Protein AF-A0A956J7B8-F1 (afdb_monomer_lite)

pLDDT: mean 89.46, std 11.93, range [34.97, 98.06]

Radius of gyration: 17.22 Å; chains: 1; bounding box: 40×25×58 Å

Foldseek 3Di:
DPPPPPDDQKDFDDPVRQVLVVQDDLVGHSDDDDDDDDPDADDLVVVLVCCVVPVVVPQLQQWAWDDDPDPDTIMTGGDPPDDLPVAEEEDDADPPGDPVVVVVVVVNDAADNVGRRHHHYRD

Sequence (123 aa):
MLTERKQPKSEALTGVDCAWLRLDTPHNSMTVTALLVFDDPLDFDDLRHLVTTRLLPFRRFRQRVQRPGGLARPRWQLVDDFALDAHVKRCTLAPDADLHTLVARLLNDPLDPHEPLWDMHLV

Structure (mmCIF, N/CA/C/O backbone):
data_AF-A0A956J7B8-F1
#
_entry.id   AF-A0A956J7B8-F1
#
loop_
_atom_site.group_PDB
_atom_site.id
_atom_site.type_symbol
_atom_site.label_atom_id
_atom_site.label_alt_id
_atom_site.label_comp_id
_atom_site.label_asym_id
_atom_site.label_entity_id
_atom_site.label_seq_id
_atom_site.pdbx_PDB_ins_code
_atom_site.Cartn_x
_atom_site.Cartn_y
_atom_site.Cartn_z
_atom_site.occupancy
_atom_site.B_iso_or_equiv
_atom_site.auth_seq_id
_atom_site.auth_comp_id
_atom_site.auth_asym_id
_atom_site.auth_atom_id
_atom_site.pdbx_PDB_model_num
ATOM 1 N N . MET A 1 1 ? -17.725 -7.139 -33.467 1.00 34.97 1 MET A N 1
ATOM 2 C CA . MET A 1 1 ? -16.731 -7.970 -32.756 1.00 34.97 1 MET A CA 1
ATOM 3 C C . MET A 1 1 ? -15.516 -7.099 -32.469 1.00 34.97 1 MET A C 1
ATOM 5 O O . MET A 1 1 ? -14.745 -6.846 -33.383 1.00 34.97 1 MET A O 1
ATOM 9 N N . LEU A 1 2 ? -15.394 -6.550 -31.254 1.00 38.88 2 LEU A N 1
ATOM 10 C CA . LEU A 1 2 ? -14.143 -5.921 -30.826 1.00 38.88 2 LEU A CA 1
ATOM 11 C C . LEU A 1 2 ? -13.187 -7.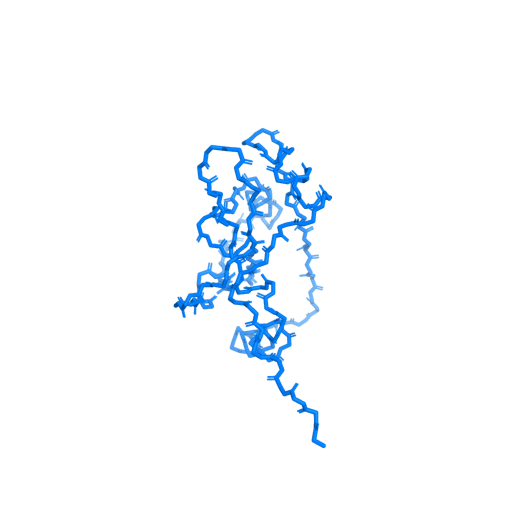041 -30.425 1.00 38.88 2 LEU A C 1
ATOM 13 O O . LEU A 1 2 ? -13.493 -7.824 -29.532 1.00 38.88 2 LEU A O 1
ATOM 17 N N . THR A 1 3 ? -12.056 -7.132 -31.109 1.00 41.28 3 THR A N 1
ATOM 18 C CA . THR A 1 3 ? -10.964 -8.030 -30.750 1.00 41.28 3 THR A CA 1
ATOM 19 C C . THR A 1 3 ? -10.491 -7.675 -29.341 1.00 41.28 3 THR A C 1
ATOM 21 O O . THR A 1 3 ? -9.894 -6.614 -29.146 1.00 41.28 3 THR A O 1
ATOM 24 N N . GLU A 1 4 ? -10.753 -8.537 -28.357 1.00 44.00 4 GLU A N 1
ATOM 25 C CA . GLU A 1 4 ? -10.121 -8.453 -27.042 1.00 44.00 4 GLU A CA 1
ATOM 26 C C . GLU A 1 4 ? -8.607 -8.573 -27.240 1.00 44.00 4 GLU A C 1
ATOM 28 O O . GLU A 1 4 ? -8.042 -9.656 -27.403 1.00 44.00 4 GLU A O 1
ATOM 33 N N . ARG A 1 5 ? -7.917 -7.430 -27.293 1.00 51.19 5 ARG A N 1
ATOM 34 C CA . ARG A 1 5 ? -6.459 -7.406 -27.249 1.00 51.19 5 ARG A CA 1
ATOM 35 C C . ARG A 1 5 ? -6.053 -7.941 -25.884 1.00 51.19 5 ARG A C 1
ATOM 37 O O . ARG A 1 5 ? -6.189 -7.238 -24.886 1.00 51.19 5 ARG A O 1
ATOM 44 N N . LYS A 1 6 ? -5.534 -9.171 -25.857 1.00 51.50 6 LYS A N 1
ATOM 45 C CA . LYS A 1 6 ? -4.868 -9.764 -24.694 1.00 51.50 6 LYS A CA 1
ATOM 46 C C . LYS A 1 6 ? -3.830 -8.761 -24.186 1.00 51.50 6 LYS A C 1
ATOM 48 O O . LYS A 1 6 ? -2.807 -8.541 -24.836 1.00 51.50 6 LYS A O 1
ATOM 53 N N . GLN A 1 7 ? -4.141 -8.075 -23.088 1.00 58.62 7 GLN A N 1
ATOM 54 C CA . GLN A 1 7 ? -3.273 -7.015 -22.596 1.00 58.62 7 GLN A CA 1
ATOM 55 C C . GLN A 1 7 ? -1.953 -7.615 -22.098 1.00 58.62 7 GLN A C 1
ATOM 57 O O . GLN A 1 7 ? -1.954 -8.676 -21.466 1.00 58.62 7 GLN A O 1
ATOM 62 N N . PRO A 1 8 ? -0.814 -6.963 -22.372 1.00 68.12 8 PRO A N 1
ATOM 63 C CA . PRO A 1 8 ? 0.480 -7.497 -21.990 1.00 68.12 8 PRO A CA 1
ATOM 64 C C . PRO A 1 8 ? 0.609 -7.572 -20.461 1.00 68.12 8 PRO A C 1
ATOM 66 O O . PRO A 1 8 ? 0.263 -6.636 -19.730 1.00 68.12 8 PRO A O 1
ATOM 69 N N . LYS A 1 9 ? 1.159 -8.690 -19.965 1.00 79.56 9 LYS A N 1
ATOM 70 C CA . LYS A 1 9 ? 1.447 -8.896 -18.532 1.00 79.56 9 LYS A CA 1
ATOM 71 C C . LYS A 1 9 ? 2.437 -7.862 -17.968 1.00 79.56 9 LYS A C 1
ATOM 73 O O . LYS A 1 9 ? 2.445 -7.640 -16.760 1.00 79.56 9 LYS A O 1
ATOM 78 N N . SER A 1 10 ? 3.209 -7.193 -18.829 1.00 89.19 10 SER A N 1
ATOM 79 C CA . SER A 1 10 ? 4.162 -6.148 -18.453 1.00 89.19 10 SER A CA 1
ATOM 80 C C . SER A 1 10 ? 4.148 -4.956 -19.414 1.00 89.19 10 SER A C 1
ATOM 82 O O . SER A 1 10 ? 4.072 -5.121 -20.632 1.00 89.19 10 SER A O 1
ATOM 84 N N . GLU A 1 11 ? 4.324 -3.755 -18.874 1.00 93.31 11 GLU A N 1
ATOM 85 C CA . GLU A 1 11 ? 4.426 -2.489 -19.609 1.00 93.31 11 GLU A CA 1
ATOM 86 C C . GLU A 1 11 ? 5.640 -1.688 -19.121 1.00 93.31 11 GLU A C 1
ATOM 88 O O . GLU A 1 11 ? 6.031 -1.787 -17.962 1.00 93.31 11 GLU A O 1
ATOM 93 N N . ALA A 1 12 ? 6.282 -0.919 -20.001 1.00 93.81 12 ALA A N 1
ATOM 94 C CA . ALA A 1 12 ? 7.392 -0.064 -19.585 1.00 93.81 12 ALA A CA 1
ATOM 95 C C . ALA A 1 12 ? 6.880 1.075 -18.689 1.00 93.81 12 ALA A C 1
ATOM 97 O O . ALA A 1 12 ? 5.803 1.611 -18.949 1.00 93.81 12 ALA A O 1
ATOM 98 N N . LEU A 1 13 ? 7.658 1.464 -17.673 1.00 95.12 13 LEU A N 1
ATOM 99 C CA . LEU A 1 13 ? 7.357 2.664 -16.883 1.00 95.12 13 LEU A CA 1
ATOM 100 C C . LEU A 1 13 ? 7.302 3.891 -17.794 1.00 95.12 13 LEU A C 1
ATOM 102 O O . LEU A 1 13 ? 7.995 3.920 -18.809 1.00 95.12 13 LEU A O 1
ATOM 106 N N . THR A 1 14 ? 6.533 4.920 -17.439 1.00 94.69 14 THR A N 1
ATOM 107 C CA . THR A 1 14 ? 6.581 6.200 -18.163 1.00 94.69 14 THR A CA 1
ATOM 108 C C . THR A 1 14 ? 7.879 6.961 -17.859 1.00 94.69 14 THR A C 1
ATOM 110 O O . THR A 1 14 ? 8.734 6.496 -17.105 1.00 94.69 14 THR A O 1
ATOM 113 N N . GLY A 1 15 ? 8.133 8.086 -18.540 1.00 93.69 15 GLY A N 1
ATOM 114 C CA . GLY A 1 15 ? 9.336 8.890 -18.266 1.00 93.69 15 GLY A CA 1
ATOM 115 C C . GLY A 1 15 ? 9.296 9.489 -16.860 1.00 93.69 15 GLY A C 1
ATOM 116 O O . GLY A 1 15 ? 10.295 9.460 -16.146 1.00 93.69 15 GLY A O 1
ATOM 117 N N . VAL A 1 16 ? 8.106 9.942 -16.460 1.00 94.44 16 VAL A N 1
ATOM 118 C CA . VAL A 1 16 ? 7.821 10.489 -15.133 1.00 94.44 16 VAL A CA 1
ATOM 119 C C . VAL A 1 16 ? 7.963 9.403 -14.069 1.00 94.44 16 VAL A C 1
ATOM 121 O O . VAL A 1 16 ? 8.713 9.610 -13.122 1.00 94.44 16 VAL A O 1
ATOM 124 N N . ASP A 1 17 ? 7.373 8.217 -14.261 1.00 93.94 17 ASP A N 1
ATOM 125 C CA . ASP A 1 17 ? 7.508 7.114 -13.294 1.00 93.94 17 ASP A CA 1
ATOM 126 C C . ASP A 1 17 ? 8.977 6.709 -13.105 1.00 93.94 17 ASP A C 1
ATOM 128 O O . ASP A 1 17 ? 9.422 6.445 -11.992 1.00 93.94 17 ASP A O 1
ATOM 132 N N . CYS A 1 18 ? 9.765 6.678 -14.190 1.00 93.50 18 CYS A N 1
ATOM 133 C CA . CYS A 1 18 ? 11.199 6.411 -14.099 1.00 93.50 18 CYS A CA 1
ATOM 134 C C . CYS A 1 18 ? 11.947 7.489 -13.304 1.00 93.50 18 CYS A C 1
ATOM 136 O O . CYS A 1 18 ? 12.924 7.160 -12.638 1.00 93.50 18 CYS A O 1
ATOM 138 N N . ALA A 1 19 ? 11.537 8.756 -13.396 1.00 92.25 19 ALA A N 1
ATOM 139 C CA . ALA A 1 19 ? 12.131 9.833 -12.613 1.00 92.25 19 ALA A CA 1
ATOM 140 C C . ALA A 1 19 ? 11.774 9.693 -11.127 1.00 92.25 19 ALA A C 1
ATOM 142 O O . ALA A 1 19 ? 12.681 9.686 -10.300 1.00 92.25 19 ALA A O 1
ATOM 143 N N . TRP A 1 20 ? 10.495 9.475 -10.800 1.00 92.31 20 TRP A N 1
ATOM 144 C CA . TRP A 1 20 ? 10.034 9.215 -9.430 1.00 92.31 20 TRP A CA 1
ATOM 145 C C . TRP A 1 20 ? 10.775 8.032 -8.797 1.00 92.31 20 TRP A C 1
ATOM 147 O O . TRP A 1 20 ? 11.359 8.175 -7.730 1.00 92.31 20 TRP A O 1
ATOM 157 N N . LEU A 1 21 ? 10.876 6.908 -9.511 1.00 91.50 21 LEU A N 1
ATOM 158 C CA . LEU A 1 21 ? 11.590 5.713 -9.049 1.00 91.50 21 LEU A CA 1
ATOM 159 C C . LEU A 1 21 ? 13.095 5.939 -8.799 1.00 91.50 21 LEU A C 1
ATOM 161 O O . LEU A 1 21 ? 13.709 5.185 -8.051 1.00 91.50 21 LEU A O 1
ATOM 165 N N . ARG A 1 22 ? 13.719 6.920 -9.468 1.00 90.00 22 ARG A N 1
ATOM 166 C CA . ARG A 1 22 ? 15.139 7.273 -9.269 1.00 90.00 22 ARG A CA 1
ATOM 167 C C . ARG A 1 22 ? 15.349 8.230 -8.100 1.00 90.00 22 ARG A C 1
ATOM 169 O O . ARG A 1 22 ? 16.432 8.231 -7.529 1.00 90.00 22 ARG A O 1
ATOM 176 N N . LEU A 1 23 ? 14.355 9.068 -7.814 1.00 91.94 23 LEU A N 1
ATOM 177 C CA . LEU A 1 23 ? 14.373 10.011 -6.695 1.00 91.94 23 LEU A CA 1
ATOM 178 C C . LEU A 1 23 ? 14.020 9.334 -5.369 1.00 91.94 23 LEU A C 1
ATOM 180 O O . LEU A 1 23 ? 14.389 9.848 -4.315 1.00 91.94 23 LEU A O 1
ATOM 184 N N . ASP A 1 24 ? 13.337 8.193 -5.438 1.00 90.12 24 ASP A N 1
ATOM 185 C CA . ASP A 1 24 ? 13.014 7.361 -4.289 1.00 90.12 24 ASP A CA 1
ATOM 186 C C . ASP A 1 24 ? 14.276 6.702 -3.719 1.00 90.12 24 ASP A C 1
ATOM 188 O O . ASP A 1 24 ? 14.920 5.862 -4.356 1.00 90.12 24 ASP A O 1
ATOM 192 N N . THR A 1 25 ? 14.669 7.136 -2.523 1.00 87.00 25 THR A N 1
ATOM 193 C CA . THR A 1 25 ? 15.856 6.651 -1.810 1.00 87.00 25 THR A CA 1
ATOM 194 C C . THR A 1 25 ? 15.531 6.445 -0.333 1.00 87.00 25 THR A C 1
ATOM 196 O O . THR A 1 25 ? 14.589 7.058 0.165 1.00 87.00 25 THR A O 1
ATOM 199 N N . PRO A 1 26 ? 16.348 5.688 0.426 1.00 83.31 26 PRO A N 1
ATOM 200 C CA . PRO A 1 26 ? 16.116 5.506 1.862 1.00 83.31 26 PRO A CA 1
ATOM 201 C C . PRO A 1 26 ? 16.054 6.808 2.679 1.00 83.31 26 PRO A C 1
ATOM 203 O O . PRO A 1 26 ? 15.523 6.807 3.780 1.00 83.31 26 PRO A O 1
ATOM 206 N N . HIS A 1 27 ? 16.598 7.913 2.156 1.00 84.38 27 HIS A N 1
ATOM 207 C CA . HIS A 1 27 ? 16.594 9.226 2.814 1.00 84.38 27 HIS A CA 1
ATOM 208 C C . HIS A 1 27 ? 15.593 10.211 2.182 1.00 84.38 27 HIS A C 1
ATOM 210 O O . HIS A 1 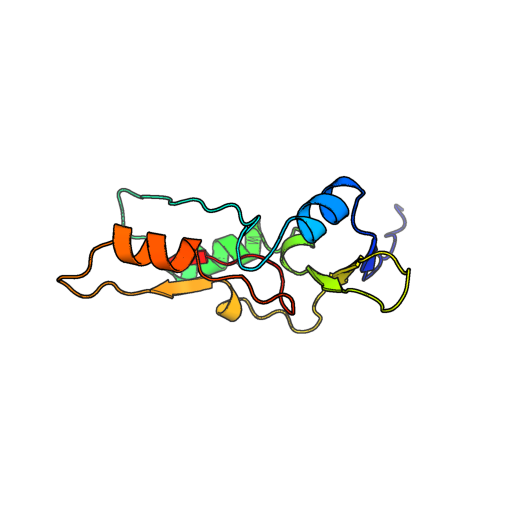27 ? 15.493 11.350 2.627 1.00 84.38 27 HIS A O 1
ATOM 216 N N . ASN A 1 28 ? 14.893 9.805 1.121 1.00 83.94 28 ASN A N 1
ATOM 217 C CA . ASN A 1 28 ? 13.910 10.607 0.399 1.00 83.94 28 ASN A CA 1
ATOM 218 C C . ASN A 1 28 ? 12.847 9.668 -0.185 1.00 83.94 28 ASN A C 1
ATOM 220 O O . ASN A 1 28 ? 12.951 9.265 -1.346 1.00 83.94 28 ASN A O 1
ATOM 224 N N . SER A 1 29 ? 11.873 9.291 0.647 1.00 86.81 29 SER A N 1
ATOM 225 C CA . SER A 1 29 ? 10.747 8.455 0.229 1.00 86.81 29 SER A CA 1
ATOM 226 C C . SER A 1 29 ? 9.830 9.256 -0.685 1.00 86.81 29 SER A C 1
ATOM 228 O O . SER A 1 29 ? 9.315 10.308 -0.307 1.00 86.81 29 SER A O 1
ATOM 230 N N . MET A 1 30 ? 9.599 8.745 -1.888 1.00 90.81 30 MET A N 1
ATOM 231 C CA . MET A 1 30 ? 8.670 9.335 -2.852 1.00 90.81 30 MET A CA 1
ATOM 232 C C . MET A 1 30 ? 7.257 8.741 -2.707 1.00 90.81 30 MET A C 1
ATOM 234 O O . MET A 1 30 ? 6.489 8.695 -3.671 1.00 90.81 30 MET A O 1
ATOM 238 N N . THR A 1 31 ? 6.915 8.270 -1.505 1.00 90.25 31 THR A N 1
ATOM 239 C CA . THR A 1 31 ? 5.604 7.701 -1.178 1.00 90.25 31 THR A CA 1
ATOM 240 C C . THR A 1 31 ? 4.610 8.807 -0.844 1.00 90.25 31 THR A C 1
ATOM 242 O O . THR A 1 31 ? 4.881 9.695 -0.039 1.00 90.25 31 THR A O 1
ATOM 245 N N . VAL A 1 32 ? 3.421 8.740 -1.443 1.00 91.12 32 VAL A N 1
ATOM 246 C CA . VAL A 1 32 ? 2.296 9.609 -1.081 1.00 91.12 32 VAL A CA 1
ATOM 247 C C . VAL A 1 32 ? 1.477 8.909 -0.008 1.00 91.12 32 VAL A C 1
ATOM 249 O O . VAL A 1 32 ? 1.033 7.785 -0.217 1.00 91.12 32 VAL A O 1
ATOM 252 N N . THR A 1 33 ? 1.238 9.591 1.110 1.00 91.06 33 THR A N 1
ATOM 253 C CA . THR A 1 33 ? 0.435 9.059 2.217 1.00 91.06 33 THR A CA 1
ATOM 254 C C . THR A 1 33 ? -0.775 9.941 2.478 1.00 91.06 33 THR A C 1
ATOM 256 O O . THR A 1 33 ? -0.682 11.168 2.434 1.00 91.06 33 THR A O 1
ATOM 259 N N . ALA A 1 34 ? -1.909 9.309 2.770 1.00 93.19 34 ALA A N 1
ATOM 260 C CA . ALA A 1 34 ? -3.137 9.972 3.180 1.00 93.19 34 ALA A CA 1
ATOM 261 C C . ALA A 1 34 ? -3.629 9.377 4.504 1.00 93.19 34 ALA A C 1
ATOM 263 O O . ALA A 1 34 ? -3.654 8.159 4.662 1.00 93.19 34 ALA A O 1
ATOM 264 N N . LEU A 1 35 ? -4.049 10.243 5.428 1.00 93.81 35 LEU A N 1
ATOM 265 C CA . LEU A 1 35 ? -4.783 9.860 6.631 1.00 93.81 35 LEU A CA 1
ATOM 266 C C . LEU A 1 35 ? -6.255 10.213 6.422 1.00 93.81 35 LEU A C 1
ATOM 268 O O . LEU A 1 35 ? -6.587 11.377 6.198 1.00 93.81 35 LEU A O 1
ATOM 272 N N . LEU A 1 36 ? -7.122 9.206 6.483 1.00 94.31 36 LEU A N 1
ATOM 273 C CA . LEU A 1 36 ? -8.568 9.369 6.376 1.00 94.31 36 LEU A CA 1
ATOM 274 C C . LEU A 1 36 ? -9.184 9.099 7.747 1.00 94.31 36 LEU A C 1
ATOM 276 O O . LEU A 1 36 ? -8.987 8.024 8.307 1.00 94.31 36 LEU A O 1
ATOM 280 N N . VAL A 1 37 ? -9.904 10.085 8.276 1.00 93.88 37 VAL A N 1
ATOM 281 C CA . VAL A 1 37 ? -10.619 9.986 9.553 1.00 93.88 37 VAL A CA 1
ATOM 282 C C . VAL A 1 37 ? -12.109 9.935 9.249 1.00 93.88 37 VAL A C 1
ATOM 284 O O . VAL A 1 37 ? -12.606 10.744 8.465 1.00 93.88 37 VAL A O 1
ATOM 287 N N . PHE A 1 38 ? -12.797 8.970 9.849 1.00 94.69 38 PHE A N 1
ATOM 288 C CA . PHE A 1 38 ? -14.226 8.737 9.674 1.00 94.69 38 PHE A CA 1
ATOM 289 C C . PHE A 1 38 ? -14.941 8.934 11.010 1.00 94.69 38 PHE A C 1
ATOM 291 O O . PHE A 1 38 ? -14.358 8.670 12.062 1.00 94.69 38 PHE A O 1
ATOM 298 N N . ASP A 1 39 ? -16.192 9.390 10.956 1.00 96.19 39 ASP A N 1
ATOM 299 C CA . ASP A 1 39 ? -17.006 9.621 12.155 1.00 96.19 39 ASP A CA 1
ATOM 300 C C . ASP A 1 39 ? -17.442 8.304 12.821 1.00 96.19 39 ASP A C 1
ATOM 302 O O . ASP A 1 39 ? -17.561 8.239 14.044 1.00 96.19 39 ASP A O 1
ATOM 306 N N . ASP A 1 40 ? -17.622 7.247 12.021 1.00 95.56 40 ASP A N 1
ATOM 307 C CA . ASP A 1 40 ? -18.039 5.917 12.465 1.00 95.56 40 ASP A CA 1
ATOM 308 C C . ASP A 1 40 ? -16.948 4.857 12.210 1.00 95.56 40 ASP A C 1
ATOM 310 O O . ASP A 1 40 ? -16.176 4.978 11.249 1.00 95.56 40 ASP A O 1
ATOM 314 N N . PRO A 1 41 ? -16.890 3.779 13.022 1.00 93.12 41 PRO A N 1
ATOM 315 C CA . PRO A 1 41 ? -15.966 2.673 12.795 1.00 93.12 41 PRO A CA 1
ATOM 316 C C . PRO A 1 41 ? -16.202 1.990 11.445 1.00 93.12 41 PRO A C 1
ATOM 318 O O . PRO A 1 41 ? -17.332 1.649 11.093 1.00 93.12 41 PRO A O 1
ATOM 321 N N . LEU A 1 42 ? -15.115 1.720 10.720 1.00 94.88 42 LEU A N 1
ATOM 322 C CA . LEU A 1 42 ? -15.157 0.960 9.476 1.00 94.88 42 LEU A CA 1
ATOM 323 C C . LEU A 1 42 ? -14.971 -0.536 9.755 1.00 94.88 42 LEU A C 1
ATOM 325 O O . LEU A 1 42 ? -14.030 -0.932 10.449 1.00 94.88 42 LEU A O 1
ATOM 329 N N . ASP A 1 43 ? -15.826 -1.377 9.175 1.00 95.94 43 ASP A N 1
ATOM 330 C CA . ASP A 1 43 ? -15.603 -2.820 9.193 1.00 95.94 43 ASP A CA 1
ATOM 331 C C . ASP A 1 43 ? -14.453 -3.214 8.246 1.00 95.94 43 ASP A C 1
ATOM 333 O O . ASP A 1 43 ? -14.292 -2.685 7.141 1.00 95.94 43 ASP A O 1
ATOM 337 N N . PHE A 1 44 ? -13.609 -4.143 8.694 1.00 96.69 44 PHE A N 1
ATOM 338 C CA . PHE A 1 44 ? -12.416 -4.527 7.939 1.00 96.69 44 PHE A CA 1
ATOM 339 C C . PHE A 1 44 ? -12.739 -5.398 6.728 1.00 96.69 44 PHE A C 1
ATOM 341 O O . PHE A 1 44 ? -12.077 -5.260 5.699 1.00 96.69 44 PHE A O 1
ATOM 348 N N . ASP A 1 45 ? -13.748 -6.263 6.815 1.00 97.31 45 ASP A N 1
ATOM 349 C CA . ASP A 1 45 ? -14.156 -7.092 5.686 1.00 97.31 45 ASP A CA 1
ATOM 350 C C . ASP A 1 45 ? -14.848 -6.241 4.616 1.00 97.31 45 ASP A C 1
ATOM 352 O O . ASP A 1 45 ? -14.575 -6.422 3.425 1.00 97.31 45 ASP A O 1
ATOM 356 N N . ASP A 1 46 ? -15.617 -5.227 5.020 1.00 97.00 46 ASP A N 1
ATOM 357 C CA . ASP A 1 46 ? -16.176 -4.232 4.099 1.00 97.00 46 ASP A CA 1
ATOM 358 C C . ASP A 1 46 ? -15.079 -3.419 3.393 1.00 97.00 46 ASP A C 1
ATOM 360 O O . ASP A 1 46 ? -15.120 -3.249 2.167 1.00 97.00 46 ASP A O 1
ATOM 364 N N . LEU A 1 47 ? -14.046 -2.969 4.121 1.00 97.50 47 LEU A N 1
ATOM 365 C CA . LEU A 1 47 ? -12.883 -2.305 3.520 1.00 97.50 47 LEU A CA 1
ATOM 366 C C . LEU A 1 47 ? -12.202 -3.211 2.486 1.00 97.50 47 LEU A C 1
ATOM 368 O O . LEU A 1 47 ? -11.936 -2.791 1.356 1.00 97.50 47 LEU A O 1
ATOM 372 N N . ARG A 1 48 ? -11.938 -4.472 2.843 1.00 98.00 48 ARG A N 1
ATOM 373 C CA . ARG A 1 48 ? -11.322 -5.454 1.938 1.00 98.00 48 ARG A CA 1
ATOM 374 C C . ARG A 1 48 ? -12.176 -5.698 0.703 1.00 98.00 48 ARG A C 1
ATOM 376 O O . ARG A 1 48 ? -11.643 -5.779 -0.410 1.00 98.00 48 ARG A O 1
ATOM 383 N N . HIS A 1 49 ? -13.492 -5.788 0.875 1.00 98.06 49 HIS A N 1
ATOM 384 C CA . HIS A 1 49 ? -14.436 -5.935 -0.223 1.00 98.06 49 HIS A CA 1
ATOM 385 C C . HIS A 1 49 ? -14.397 -4.718 -1.156 1.00 98.06 49 HIS A C 1
ATOM 387 O O . HIS A 1 49 ? -14.319 -4.877 -2.379 1.00 98.06 49 HIS A O 1
ATOM 393 N N . LEU A 1 50 ? -14.369 -3.503 -0.605 1.00 97.62 50 LEU A N 1
ATOM 394 C CA . LEU A 1 50 ? -14.265 -2.266 -1.375 1.00 97.62 50 LEU A CA 1
ATOM 395 C C . LEU A 1 50 ? -12.958 -2.217 -2.169 1.00 97.62 50 LEU A C 1
ATOM 397 O O . LEU A 1 50 ? -12.983 -1.981 -3.377 1.00 97.62 50 LEU A O 1
ATOM 401 N N . VAL A 1 51 ? -11.820 -2.501 -1.535 1.00 98.00 51 VAL A N 1
ATOM 402 C CA . VAL A 1 51 ? -10.517 -2.538 -2.215 1.00 98.00 51 VAL A CA 1
ATOM 403 C C . VAL A 1 51 ? -10.532 -3.565 -3.349 1.00 98.00 51 VAL A C 1
ATOM 405 O O . VAL A 1 51 ? -10.144 -3.259 -4.479 1.00 98.00 51 VAL A O 1
ATOM 408 N N . THR A 1 52 ? -11.065 -4.759 -3.097 1.00 97.81 52 THR A N 1
ATOM 409 C CA . THR A 1 52 ? -11.150 -5.829 -4.101 1.00 97.81 52 THR A CA 1
ATOM 410 C C . THR A 1 52 ? -12.020 -5.442 -5.297 1.00 97.81 52 THR A C 1
ATOM 412 O O . THR A 1 52 ? -11.653 -5.700 -6.442 1.00 97.81 52 THR A O 1
ATOM 415 N N . THR A 1 53 ? -13.165 -4.807 -5.054 1.00 97.88 53 THR A N 1
ATOM 416 C CA . THR A 1 53 ? -14.158 -4.507 -6.098 1.00 97.88 53 THR A CA 1
ATOM 417 C C . THR A 1 53 ? -13.930 -3.177 -6.807 1.00 97.88 53 THR A C 1
ATOM 419 O O . THR A 1 53 ? -14.380 -3.014 -7.941 1.00 97.88 53 THR A O 1
ATOM 422 N N . ARG A 1 54 ? -13.242 -2.220 -6.173 1.00 97.38 54 ARG A N 1
ATOM 423 C CA . ARG A 1 54 ? -13.057 -0.854 -6.694 1.00 97.38 54 ARG A CA 1
ATOM 424 C C . ARG A 1 54 ? -11.612 -0.519 -7.037 1.00 97.38 54 ARG A C 1
ATOM 426 O O . ARG A 1 54 ? -11.395 0.191 -8.014 1.00 97.38 54 ARG A O 1
ATOM 433 N N . LEU A 1 55 ? -10.637 -1.029 -6.284 1.00 96.75 55 LEU A N 1
ATOM 434 C CA . LEU A 1 55 ? -9.221 -0.704 -6.479 1.00 96.75 55 LEU A CA 1
ATOM 435 C C . LEU A 1 55 ? -8.510 -1.734 -7.364 1.00 96.75 55 LEU A C 1
ATOM 437 O O . LEU A 1 55 ? -7.909 -1.381 -8.378 1.00 96.75 55 LEU A O 1
ATOM 441 N N . LEU A 1 56 ? -8.638 -3.026 -7.044 1.00 96.56 56 LEU A N 1
ATOM 442 C CA . LEU A 1 56 ? -7.960 -4.099 -7.781 1.00 96.56 56 LEU A CA 1
ATOM 443 C C . LEU A 1 56 ? -8.373 -4.271 -9.259 1.00 96.56 56 LEU A C 1
ATOM 445 O O . LEU A 1 56 ? -7.553 -4.804 -10.023 1.00 96.56 56 LEU A O 1
ATOM 449 N N . PRO A 1 57 ? -9.552 -3.818 -9.746 1.00 96.12 57 PRO A N 1
ATOM 450 C CA . PRO A 1 57 ? -9.817 -3.785 -11.184 1.00 96.12 57 PRO A CA 1
ATOM 451 C C . PRO A 1 57 ? -8.755 -2.997 -11.964 1.00 96.12 57 PRO A C 1
ATOM 453 O O . PRO A 1 57 ? -8.394 -3.387 -13.077 1.00 96.12 57 PRO A O 1
ATOM 456 N N . PHE A 1 58 ? -8.168 -1.958 -11.363 1.00 95.56 58 PHE A N 1
ATOM 457 C CA . PHE A 1 58 ? -7.034 -1.249 -11.941 1.00 95.56 58 PHE A CA 1
ATOM 458 C C . PHE A 1 58 ? -5.755 -2.080 -11.782 1.00 95.56 58 PHE A C 1
ATOM 460 O O . PHE A 1 58 ? -5.245 -2.290 -10.682 1.00 95.56 58 PHE A O 1
ATOM 467 N N . ARG A 1 59 ? -5.187 -2.537 -12.906 1.00 93.62 59 ARG A N 1
ATOM 468 C CA . ARG A 1 59 ? -3.998 -3.413 -12.918 1.00 93.62 59 ARG A CA 1
ATOM 469 C C . ARG A 1 59 ? -2.798 -2.847 -12.159 1.00 93.62 59 ARG A C 1
ATOM 471 O O . ARG A 1 59 ? -2.026 -3.639 -11.630 1.00 93.62 59 ARG A O 1
ATOM 478 N N . ARG A 1 60 ? -2.665 -1.518 -12.079 1.00 94.88 60 ARG A N 1
ATOM 479 C CA . ARG A 1 60 ? -1.561 -0.837 -11.384 1.00 94.88 60 ARG A CA 1
ATOM 480 C C . ARG A 1 60 ? -1.418 -1.300 -9.931 1.00 94.88 60 ARG A C 1
ATOM 482 O O . ARG A 1 60 ? -0.296 -1.530 -9.505 1.00 94.88 60 ARG A O 1
ATOM 489 N N . PHE A 1 61 ? -2.523 -1.550 -9.227 1.00 96.69 61 PHE A N 1
ATOM 490 C CA . PHE A 1 61 ? -2.507 -2.022 -7.832 1.00 96.69 61 PHE A CA 1
ATOM 491 C C . PHE A 1 61 ? -2.121 -3.498 -7.674 1.00 96.69 61 PHE A C 1
ATOM 493 O O . PHE A 1 61 ? -1.946 -3.975 -6.561 1.00 96.69 61 PHE A O 1
ATOM 500 N N . ARG A 1 62 ? -1.961 -4.225 -8.782 1.00 96.44 62 ARG A N 1
ATOM 501 C CA . ARG A 1 62 ? -1.477 -5.613 -8.819 1.00 96.44 62 ARG A CA 1
ATOM 502 C C . ARG A 1 62 ? -0.143 -5.729 -9.556 1.00 96.44 62 ARG A C 1
ATOM 504 O O . ARG A 1 62 ? 0.257 -6.824 -9.951 1.00 96.44 62 ARG A O 1
ATOM 511 N N . GLN A 1 63 ? 0.515 -4.601 -9.823 1.00 96.81 63 GLN A N 1
ATOM 512 C CA . GLN A 1 63 ? 1.783 -4.552 -10.534 1.00 96.81 63 GLN A CA 1
ATOM 513 C C . GLN A 1 63 ? 2.896 -4.065 -9.616 1.00 96.81 63 GLN A C 1
ATOM 515 O O . GLN A 1 63 ? 2.775 -3.023 -8.984 1.00 96.81 63 GLN A O 1
ATOM 520 N N . ARG A 1 64 ? 4.017 -4.779 -9.643 1.00 95.88 64 ARG A N 1
ATOM 521 C CA . ARG A 1 64 ? 5.285 -4.346 -9.051 1.00 95.88 64 ARG A CA 1
ATOM 522 C C . ARG A 1 64 ? 6.204 -3.758 -10.113 1.00 95.88 64 ARG A C 1
ATOM 524 O O . ARG A 1 64 ? 6.013 -3.992 -11.314 1.00 95.88 64 ARG A O 1
ATOM 531 N N . VAL A 1 65 ? 7.235 -3.036 -9.688 1.00 95.50 65 VAL A N 1
ATOM 532 C CA . VAL A 1 65 ? 8.288 -2.573 -10.597 1.00 95.50 65 VAL A CA 1
ATOM 533 C C . VAL A 1 65 ? 9.350 -3.663 -10.739 1.00 95.50 65 VAL A C 1
ATOM 535 O O . VAL A 1 65 ? 10.056 -4.011 -9.801 1.00 95.50 65 VAL A O 1
ATOM 538 N N . GLN A 1 66 ? 9.518 -4.181 -11.951 1.00 94.75 66 GLN A N 1
ATOM 539 C CA . GLN A 1 66 ? 10.651 -5.017 -12.320 1.00 94.75 66 GLN A CA 1
ATOM 540 C C . GLN A 1 66 ? 11.763 -4.142 -12.903 1.00 94.75 66 GLN A C 1
ATOM 542 O O . GLN A 1 66 ? 11.549 -3.402 -13.868 1.00 94.75 66 GLN A O 1
ATOM 547 N N . ARG A 1 67 ? 12.969 -4.250 -12.343 1.00 91.00 67 ARG A N 1
ATOM 548 C CA . ARG A 1 67 ? 14.180 -3.608 -12.865 1.00 91.00 67 ARG A CA 1
ATOM 549 C C . ARG A 1 67 ? 15.001 -4.656 -13.628 1.00 91.00 67 ARG A C 1
ATOM 551 O O . ARG A 1 67 ? 15.746 -5.401 -12.995 1.00 91.00 67 ARG A O 1
ATOM 558 N N . PRO A 1 68 ? 14.834 -4.793 -14.957 1.00 80.25 68 PRO A N 1
ATOM 559 C CA . PRO A 1 68 ? 15.720 -5.649 -15.734 1.00 80.25 68 PRO A CA 1
ATOM 560 C C . PRO A 1 68 ? 17.148 -5.095 -15.624 1.00 80.25 68 PRO A C 1
ATOM 562 O O . PRO A 1 68 ? 17.343 -3.884 -15.699 1.00 80.25 68 PRO A O 1
ATOM 565 N N . GLY A 1 69 ? 18.133 -5.963 -15.386 1.00 81.12 69 GLY A N 1
ATOM 566 C CA . GLY A 1 69 ? 19.527 -5.542 -15.236 1.00 81.12 69 GLY A CA 1
ATOM 567 C C . GLY A 1 69 ? 20.074 -4.799 -16.465 1.00 81.12 69 GLY A C 1
ATOM 568 O O . GLY A 1 69 ? 19.515 -4.858 -17.563 1.00 81.12 69 GLY A O 1
ATOM 569 N N . GLY A 1 70 ? 21.202 -4.109 -16.284 1.00 81.12 70 GLY A N 1
ATOM 570 C CA . GLY A 1 70 ? 21.856 -3.337 -17.344 1.00 81.12 70 GLY A CA 1
ATOM 571 C C . GLY A 1 70 ? 21.138 -2.019 -17.661 1.00 81.12 70 GLY A C 1
ATOM 572 O O . GLY A 1 70 ? 20.673 -1.323 -16.764 1.00 81.12 70 GLY A O 1
ATOM 573 N N . LEU A 1 71 ? 21.075 -1.659 -18.946 1.00 80.88 71 LEU A N 1
ATOM 574 C CA . LEU A 1 71 ? 20.476 -0.404 -19.437 1.00 80.88 71 LEU A CA 1
ATOM 575 C C . LEU A 1 71 ? 18.980 -0.532 -19.775 1.00 80.88 71 LEU A C 1
ATOM 577 O O . LEU A 1 71 ? 18.380 0.384 -20.340 1.00 80.88 71 LEU A O 1
ATOM 581 N N . ALA A 1 72 ? 18.374 -1.682 -19.480 1.00 87.56 72 ALA A N 1
ATOM 582 C CA . ALA A 1 72 ? 16.983 -1.929 -19.804 1.00 87.56 72 ALA A CA 1
ATOM 583 C C . ALA A 1 72 ? 16.052 -1.077 -18.924 1.00 87.56 72 ALA A C 1
ATOM 585 O O . ALA A 1 72 ? 16.268 -0.879 -17.729 1.00 87.56 72 ALA A O 1
ATOM 586 N N . ARG A 1 73 ? 14.983 -0.555 -19.531 1.00 90.62 73 ARG A N 1
ATOM 587 C CA . ARG A 1 73 ? 14.028 0.309 -18.831 1.00 90.62 73 ARG A CA 1
ATOM 588 C C . ARG A 1 73 ? 13.218 -0.500 -17.805 1.00 90.62 73 ARG A C 1
ATOM 590 O O . ARG A 1 73 ? 12.710 -1.560 -18.179 1.00 90.62 73 ARG A O 1
ATOM 597 N N . PRO A 1 74 ? 13.020 0.007 -16.571 1.00 94.69 74 PRO A N 1
ATOM 598 C CA . PRO A 1 74 ? 12.105 -0.594 -15.610 1.00 94.69 74 PRO A CA 1
ATOM 599 C C . PRO A 1 74 ? 10.699 -0.774 -16.181 1.00 94.69 74 PRO A C 1
ATOM 601 O O . PRO A 1 74 ? 10.237 0.009 -17.022 1.00 94.69 74 PRO A O 1
ATOM 604 N N . ARG A 1 75 ? 10.011 -1.812 -15.712 1.00 95.25 75 ARG A N 1
ATOM 605 C CA . ARG A 1 75 ? 8.688 -2.190 -16.202 1.00 95.25 75 ARG A CA 1
ATOM 606 C C . ARG A 1 75 ? 7.735 -2.450 -15.053 1.00 95.25 75 ARG A C 1
ATOM 608 O O . ARG A 1 75 ? 8.115 -3.038 -14.051 1.00 95.25 75 ARG A O 1
ATOM 615 N N . TRP A 1 76 ? 6.481 -2.086 -15.246 1.00 95.94 76 TRP A N 1
ATOM 616 C CA . TRP A 1 76 ? 5.390 -2.575 -14.430 1.00 95.94 76 TRP A CA 1
ATOM 617 C C . TRP A 1 76 ? 5.123 -4.026 -14.824 1.00 95.94 76 TRP A C 1
ATOM 619 O O . TRP A 1 76 ? 4.986 -4.342 -16.011 1.00 95.94 76 TRP A O 1
ATOM 629 N N . GLN A 1 77 ? 5.070 -4.919 -13.847 1.00 95.88 77 GLN A N 1
ATOM 630 C CA . GLN A 1 77 ? 4.859 -6.348 -14.044 1.00 95.88 77 GLN A CA 1
ATOM 631 C C . GLN A 1 77 ? 3.743 -6.818 -13.120 1.00 95.88 77 GLN A C 1
ATOM 633 O O . GLN A 1 77 ? 3.800 -6.563 -11.923 1.00 95.88 77 GLN A O 1
ATOM 638 N N . LEU A 1 78 ? 2.734 -7.491 -13.679 1.00 96.00 78 LEU A N 1
ATOM 639 C CA . LEU A 1 78 ? 1.669 -8.090 -12.876 1.00 96.00 78 LEU A CA 1
ATOM 640 C C . LEU A 1 78 ? 2.257 -9.168 -11.959 1.00 96.00 78 LEU A C 1
ATOM 642 O O . LEU A 1 78 ? 3.062 -9.978 -12.420 1.00 96.00 78 LEU A O 1
ATOM 646 N N . VAL A 1 79 ? 1.845 -9.172 -10.698 1.00 94.50 79 VAL A N 1
ATOM 647 C CA . VAL A 1 79 ? 2.153 -10.243 -9.747 1.00 94.50 79 VAL A CA 1
ATOM 648 C C . VAL A 1 79 ? 1.159 -11.380 -9.974 1.00 94.50 79 VAL A C 1
ATOM 650 O O . VAL A 1 79 ? -0.046 -11.131 -10.024 1.00 94.50 79 VAL A O 1
ATOM 653 N N . ASP A 1 80 ? 1.656 -12.602 -10.192 1.00 89.50 80 ASP A N 1
ATOM 654 C CA . ASP A 1 80 ? 0.792 -13.755 -10.478 1.00 89.50 80 ASP A CA 1
ATOM 655 C C . ASP A 1 80 ? 0.011 -14.193 -9.216 1.00 89.50 80 ASP A C 1
ATOM 657 O O . ASP A 1 80 ? -1.194 -14.413 -9.312 1.00 89.50 80 ASP A O 1
ATOM 661 N N . ASP A 1 81 ? 0.647 -14.181 -8.037 1.00 89.88 81 ASP A N 1
ATOM 662 C CA . ASP A 1 81 ? 0.055 -14.584 -6.748 1.00 89.88 81 ASP A CA 1
ATOM 663 C C . ASP A 1 81 ? -0.200 -13.380 -5.821 1.00 89.88 81 ASP A C 1
ATOM 665 O O . ASP A 1 81 ? 0.288 -13.313 -4.696 1.00 89.88 81 ASP A O 1
ATOM 669 N N . PHE A 1 82 ? -0.934 -12.376 -6.311 1.00 94.38 82 PHE A N 1
ATOM 670 C CA . PHE A 1 82 ? -1.235 -11.172 -5.526 1.00 94.38 82 PHE A CA 1
ATOM 671 C C . PHE A 1 82 ? -2.014 -11.504 -4.237 1.00 94.38 82 PHE A C 1
ATOM 673 O O . PHE A 1 82 ? -3.130 -12.026 -4.304 1.00 94.38 82 PHE A O 1
ATOM 680 N N . ALA A 1 83 ? -1.465 -11.126 -3.078 1.00 94.19 83 ALA A N 1
ATOM 681 C CA . ALA A 1 83 ? -2.074 -11.342 -1.767 1.00 94.19 83 ALA A CA 1
ATOM 682 C C . ALA A 1 83 ? -2.576 -10.023 -1.156 1.00 94.19 83 ALA A C 1
ATOM 684 O O . ALA A 1 83 ? -1.785 -9.200 -0.702 1.00 94.19 83 ALA A O 1
ATOM 685 N N . LEU A 1 84 ? -3.901 -9.829 -1.086 1.00 96.75 84 LEU A N 1
ATOM 686 C CA . LEU A 1 84 ? -4.496 -8.603 -0.525 1.00 96.75 84 LEU A CA 1
ATOM 687 C C . LEU A 1 84 ? -4.058 -8.340 0.926 1.00 96.75 84 LEU A C 1
ATOM 689 O O . LEU A 1 84 ? -3.878 -7.189 1.314 1.00 96.75 84 LEU A O 1
ATOM 693 N N . ASP A 1 85 ? -3.855 -9.400 1.706 1.00 95.44 85 ASP A N 1
ATOM 694 C CA . ASP A 1 85 ? -3.492 -9.337 3.128 1.00 95.44 85 ASP A CA 1
ATOM 695 C C . ASP A 1 85 ? -2.099 -8.725 3.358 1.00 95.44 85 ASP A C 1
ATOM 697 O O . ASP A 1 85 ? -1.824 -8.196 4.433 1.00 95.44 85 ASP A O 1
ATOM 701 N N . ALA A 1 86 ? -1.229 -8.741 2.340 1.00 93.88 86 ALA A N 1
ATOM 702 C CA . ALA A 1 86 ? 0.063 -8.059 2.391 1.00 93.88 86 ALA A CA 1
ATOM 703 C C . ALA A 1 86 ? -0.077 -6.527 2.313 1.00 93.88 86 ALA A C 1
ATOM 705 O O . ALA A 1 86 ? 0.810 -5.807 2.778 1.00 93.88 86 ALA A O 1
ATOM 706 N N . HIS A 1 87 ? -1.199 -6.034 1.774 1.00 97.00 87 HIS A N 1
ATOM 707 C CA . HIS A 1 87 ? -1.448 -4.616 1.516 1.00 97.0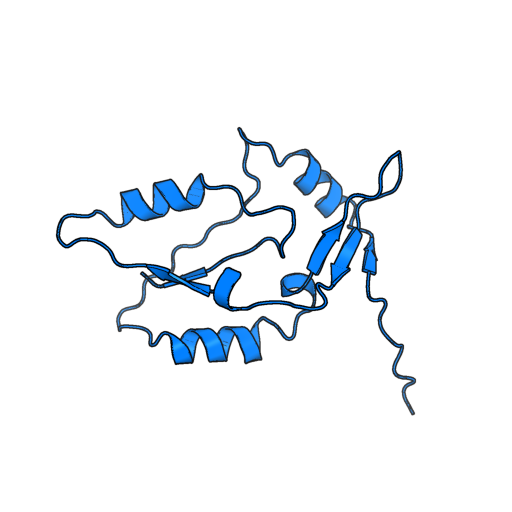0 87 HIS A CA 1
ATOM 708 C C . HIS A 1 87 ? -2.495 -4.007 2.447 1.00 97.00 87 HIS A C 1
ATOM 710 O O . HIS A 1 87 ? -2.334 -2.864 2.850 1.00 97.00 87 HIS A O 1
ATOM 716 N N . VAL A 1 88 ? -3.560 -4.732 2.801 1.00 97.69 88 VAL A N 1
ATOM 717 C CA . VAL A 1 88 ? -4.635 -4.226 3.670 1.00 97.69 88 VAL A CA 1
ATOM 718 C C . VAL A 1 88 ? -4.499 -4.853 5.050 1.00 97.69 88 VAL A C 1
ATOM 720 O O . VAL A 1 88 ? -4.806 -6.030 5.240 1.00 97.69 88 VAL A O 1
ATOM 723 N N . LYS A 1 89 ? -4.035 -4.057 6.012 1.00 95.62 89 LYS A N 1
ATOM 724 C CA . LYS A 1 89 ? -3.687 -4.497 7.366 1.00 95.62 89 LYS A CA 1
ATOM 725 C C . LYS A 1 89 ? -4.605 -3.849 8.390 1.00 95.62 89 LYS A C 1
ATOM 727 O O . LYS A 1 89 ? -5.049 -2.716 8.215 1.00 95.62 89 LYS A O 1
ATOM 732 N N . ARG A 1 90 ? -4.863 -4.570 9.480 1.00 94.56 90 ARG A N 1
ATOM 733 C CA . ARG A 1 90 ? -5.467 -4.008 10.687 1.00 94.56 90 ARG A CA 1
ATOM 734 C C . ARG A 1 90 ? -4.354 -3.714 11.687 1.00 94.56 90 ARG A C 1
ATOM 736 O O . ARG A 1 90 ? -3.539 -4.587 11.985 1.00 94.56 90 ARG A O 1
ATOM 743 N N . CYS A 1 91 ? -4.324 -2.495 12.190 1.00 90.56 91 CYS A N 1
ATOM 744 C CA . CYS A 1 91 ? -3.481 -2.066 13.288 1.00 90.56 91 CYS A CA 1
ATOM 745 C C . CYS A 1 91 ? -4.363 -1.838 14.512 1.00 90.56 91 CYS A C 1
ATOM 747 O O . CYS A 1 91 ? -5.547 -1.574 14.389 1.00 90.56 91 CYS A O 1
ATOM 749 N N . THR A 1 92 ? -3.783 -1.967 15.696 1.00 88.69 92 THR A N 1
ATOM 750 C CA . THR A 1 92 ? -4.441 -1.584 16.945 1.00 88.69 92 THR A CA 1
ATOM 751 C C . THR A 1 92 ? -3.517 -0.631 17.671 1.00 88.69 92 THR A C 1
ATOM 753 O O . THR A 1 92 ? -2.325 -0.921 17.813 1.00 88.69 92 THR A O 1
ATOM 756 N N . LEU A 1 93 ? -4.051 0.486 18.148 1.00 89.19 93 LEU A N 1
ATOM 757 C CA . LEU A 1 93 ? -3.329 1.355 19.068 1.00 89.19 93 LEU A CA 1
ATOM 758 C C . LEU A 1 93 ? -3.456 0.807 20.490 1.00 89.19 93 LEU A C 1
ATOM 760 O O . LEU A 1 93 ? -4.531 0.372 20.906 1.00 89.19 93 LEU A O 1
ATOM 764 N N . ALA A 1 94 ? -2.350 0.815 21.236 1.00 87.50 94 ALA A N 1
ATOM 765 C CA . ALA A 1 94 ? -2.425 0.610 22.677 1.00 87.50 94 ALA A CA 1
ATOM 766 C C . ALA A 1 94 ? -3.226 1.767 23.315 1.00 87.50 94 ALA A C 1
ATOM 768 O O . ALA A 1 94 ? -3.256 2.857 22.741 1.00 87.50 94 ALA A O 1
ATOM 769 N N . PRO A 1 95 ? -3.865 1.572 24.482 1.00 82.81 95 PRO A N 1
ATOM 770 C CA . PRO A 1 95 ? -4.710 2.599 25.104 1.00 82.81 95 PRO A CA 1
ATOM 771 C C . PRO A 1 95 ? -4.014 3.946 25.360 1.00 82.81 95 PRO A C 1
ATOM 773 O O . PRO A 1 95 ? -4.674 4.978 25.424 1.00 82.81 95 PRO A O 1
ATOM 776 N N . ASP A 1 96 ? -2.694 3.929 25.524 1.00 85.19 96 ASP A N 1
ATOM 777 C CA . ASP A 1 96 ? -1.814 5.074 25.758 1.00 85.19 96 ASP A CA 1
ATOM 778 C C . ASP A 1 96 ? -1.019 5.500 24.509 1.00 85.19 96 ASP A C 1
ATOM 780 O O . ASP A 1 96 ? -0.224 6.440 24.571 1.00 85.19 96 ASP A O 1
ATOM 784 N N . ALA A 1 97 ? -1.213 4.823 23.372 1.00 84.38 97 ALA A N 1
ATOM 785 C CA . ALA A 1 97 ? -0.503 5.119 22.138 1.00 84.38 97 ALA A CA 1
ATOM 786 C C . ALA A 1 97 ? -1.146 6.277 21.367 1.00 84.38 97 ALA A C 1
ATOM 788 O O . ALA A 1 97 ? -2.361 6.377 21.214 1.00 84.38 97 ALA A O 1
ATOM 789 N N . ASP A 1 98 ? -0.285 7.119 20.808 1.00 88.19 98 ASP A N 1
ATOM 790 C C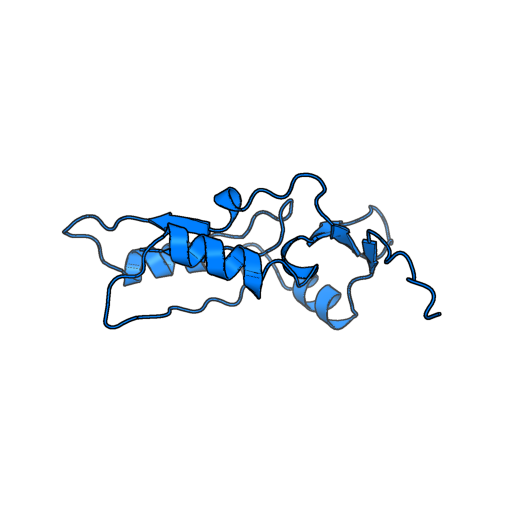A . ASP A 1 98 ? -0.664 8.259 19.989 1.00 88.19 98 ASP A CA 1
ATOM 791 C C . ASP A 1 98 ? -0.723 7.875 18.499 1.00 88.19 98 ASP A C 1
ATOM 793 O O . ASP A 1 98 ? 0.252 7.370 17.927 1.00 88.19 98 ASP A O 1
ATOM 797 N N . LEU A 1 99 ? -1.860 8.157 17.851 1.00 90.38 99 LEU A N 1
ATOM 798 C CA . LEU A 1 99 ? -2.055 7.959 16.413 1.00 90.38 99 LEU A CA 1
ATOM 799 C C . LEU A 1 99 ? -0.991 8.699 15.594 1.00 90.38 99 LEU A C 1
ATOM 801 O O . LEU A 1 99 ? -0.511 8.160 14.598 1.00 90.38 99 LEU A O 1
ATOM 805 N N . HIS A 1 100 ? -0.579 9.898 16.016 1.00 90.31 100 HIS A N 1
ATOM 806 C CA . HIS A 1 100 ? 0.449 10.655 15.307 1.00 90.31 100 HIS A CA 1
ATOM 807 C C . HIS A 1 100 ? 1.790 9.908 15.302 1.00 90.31 100 HIS A C 1
ATOM 809 O O . HIS A 1 100 ? 2.474 9.885 14.282 1.00 90.31 100 HIS A O 1
ATOM 815 N N . THR A 1 101 ? 2.139 9.216 16.389 1.00 90.31 101 THR A N 1
ATOM 816 C CA . THR A 1 101 ? 3.351 8.386 16.452 1.00 90.31 101 THR A CA 1
ATOM 817 C C . THR A 1 101 ? 3.264 7.180 15.512 1.00 90.31 101 THR A C 1
ATOM 819 O O . THR A 1 101 ? 4.232 6.874 14.812 1.00 90.31 101 THR A O 1
ATOM 822 N N . LEU A 1 102 ? 2.104 6.515 15.440 1.00 89.62 102 LEU A N 1
ATOM 823 C CA . LEU A 1 102 ? 1.882 5.428 14.481 1.00 89.62 102 LEU A CA 1
ATOM 824 C C . LEU A 1 102 ? 2.018 5.923 13.036 1.00 89.62 102 LEU A C 1
ATOM 826 O O . LEU A 1 102 ? 2.749 5.322 12.250 1.00 89.62 102 LEU A O 1
ATOM 830 N N . VAL A 1 103 ? 1.351 7.028 12.696 1.00 90.81 103 VAL A N 1
ATOM 831 C CA . VAL A 1 103 ? 1.401 7.620 11.354 1.00 90.81 103 VAL A CA 1
ATOM 832 C C . VAL A 1 103 ? 2.824 8.058 11.012 1.00 90.81 103 VAL A C 1
ATOM 834 O O . VAL A 1 103 ? 3.305 7.741 9.931 1.00 90.81 103 VAL A O 1
ATOM 837 N N . ALA A 1 104 ? 3.540 8.704 11.937 1.00 89.69 104 ALA A N 1
ATOM 838 C CA . ALA A 1 104 ? 4.933 9.096 11.739 1.00 89.69 104 ALA A CA 1
ATOM 839 C C . ALA A 1 104 ? 5.841 7.892 11.455 1.00 89.69 104 ALA A C 1
ATOM 841 O O . ALA A 1 104 ? 6.725 7.987 10.606 1.00 89.69 104 ALA A O 1
ATOM 842 N N . ARG A 1 105 ? 5.618 6.748 12.114 1.00 88.62 105 ARG A N 1
ATOM 843 C CA . ARG A 1 105 ? 6.341 5.510 11.796 1.00 88.62 105 ARG A CA 1
ATOM 844 C C . ARG A 1 105 ? 6.011 5.023 10.383 1.00 88.62 105 ARG A C 1
ATOM 846 O O . ARG A 1 105 ? 6.929 4.810 9.603 1.00 88.62 105 ARG A O 1
ATOM 853 N N . LEU A 1 106 ? 4.724 4.895 10.051 1.00 88.69 106 LEU A N 1
ATOM 854 C CA . LEU A 1 106 ? 4.270 4.392 8.747 1.00 88.69 106 LEU A CA 1
ATOM 855 C C . LEU A 1 106 ? 4.746 5.267 7.577 1.00 88.69 106 LEU A C 1
ATOM 857 O O . LEU A 1 106 ? 5.131 4.740 6.544 1.00 88.69 106 LEU A O 1
ATOM 861 N N . LEU A 1 107 ? 4.791 6.590 7.756 1.00 85.94 107 LEU A N 1
ATOM 862 C CA . LEU A 1 107 ? 5.311 7.536 6.760 1.00 85.94 107 LEU A CA 1
ATOM 863 C C . LEU A 1 107 ? 6.789 7.308 6.410 1.00 85.94 107 LEU A C 1
ATOM 865 O O . LEU A 1 107 ? 7.223 7.674 5.318 1.00 85.94 107 LEU A O 1
ATOM 869 N N . ASN A 1 108 ? 7.565 6.762 7.349 1.00 84.88 108 ASN A N 1
ATOM 870 C CA . ASN A 1 108 ? 9.003 6.551 7.198 1.00 84.88 108 ASN A CA 1
ATOM 871 C C . ASN A 1 108 ? 9.369 5.099 6.864 1.00 84.88 108 ASN A C 1
ATOM 873 O O . ASN A 1 108 ? 10.526 4.844 6.529 1.00 84.88 108 ASN A O 1
ATOM 877 N N . ASP A 1 109 ? 8.420 4.163 6.937 1.00 86.56 109 ASP A N 1
ATOM 878 C CA . ASP A 1 109 ? 8.654 2.776 6.542 1.00 86.56 109 ASP A CA 1
ATOM 879 C C . ASP A 1 109 ? 8.569 2.654 5.010 1.00 86.56 109 ASP A C 1
ATOM 881 O O . ASP A 1 109 ? 7.522 2.932 4.418 1.00 86.56 109 ASP A O 1
ATOM 885 N N . PRO A 1 110 ? 9.656 2.257 4.325 1.00 87.31 110 PRO A N 1
ATOM 886 C CA . PRO A 1 110 ? 9.627 2.084 2.882 1.00 87.31 110 PRO A CA 1
ATOM 887 C C . PRO A 1 110 ? 8.768 0.875 2.495 1.00 87.31 110 PRO A C 1
ATOM 889 O O . PRO A 1 110 ? 8.811 -0.179 3.133 1.00 87.31 110 PRO A O 1
ATOM 892 N N . LEU A 1 111 ? 8.036 1.007 1.390 1.00 91.88 111 LEU A N 1
ATOM 893 C CA . LEU A 1 111 ? 7.304 -0.104 0.785 1.00 91.88 111 LEU A CA 1
ATOM 894 C C . LEU A 1 111 ?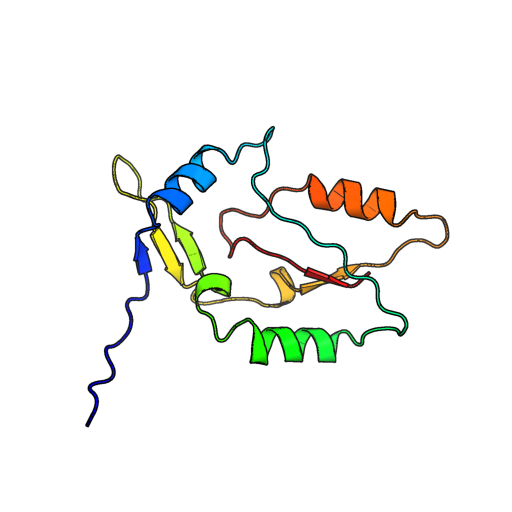 8.277 -1.151 0.223 1.00 91.88 111 LEU A C 1
ATOM 896 O O . LEU A 1 111 ? 9.346 -0.809 -0.290 1.00 91.88 111 LEU A O 1
ATOM 900 N N . ASP A 1 112 ? 7.890 -2.429 0.269 1.00 91.38 112 ASP A N 1
ATOM 901 C CA . ASP A 1 112 ? 8.689 -3.510 -0.314 1.00 91.38 112 ASP A CA 1
ATOM 902 C C . ASP A 1 112 ? 8.749 -3.361 -1.850 1.00 91.38 112 ASP A C 1
ATOM 904 O O . ASP A 1 112 ? 7.716 -3.462 -2.522 1.00 91.38 112 ASP A O 1
ATOM 908 N N . PRO A 1 113 ? 9.939 -3.157 -2.452 1.00 90.06 113 PRO A N 1
ATOM 909 C CA . PRO A 1 113 ? 10.080 -3.000 -3.898 1.00 90.06 113 PRO A CA 1
ATOM 910 C C . PRO A 1 113 ? 9.738 -4.265 -4.702 1.00 90.06 113 PRO A C 1
ATOM 912 O O . PRO A 1 113 ? 9.642 -4.202 -5.935 1.00 90.06 113 PRO A O 1
ATOM 915 N N . HIS A 1 114 ? 9.589 -5.414 -4.042 1.00 90.81 114 HIS A N 1
ATOM 916 C CA . HIS A 1 114 ? 9.198 -6.676 -4.658 1.00 90.81 114 HIS A CA 1
ATOM 917 C C . HIS A 1 114 ? 7.683 -6.876 -4.737 1.00 90.81 114 HIS A C 1
ATOM 919 O O . HIS A 1 114 ? 7.250 -7.791 -5.437 1.00 90.81 114 HIS A O 1
ATOM 925 N N . GLU A 1 115 ? 6.893 -5.987 -4.139 1.00 94.88 115 GLU A N 1
ATOM 926 C CA . GLU A 1 115 ? 5.432 -6.021 -4.149 1.00 94.88 115 GLU A CA 1
ATOM 927 C C . GLU A 1 115 ? 4.842 -4.824 -4.923 1.00 94.88 115 GLU A C 1
ATOM 929 O O . GLU A 1 115 ? 5.561 -3.902 -5.335 1.00 94.88 115 GLU A O 1
ATOM 934 N N . PRO A 1 116 ? 3.529 -4.815 -5.211 1.00 96.75 116 PRO A N 1
ATOM 935 C CA . PRO A 1 116 ? 2.844 -3.603 -5.639 1.00 96.75 116 PRO A CA 1
ATOM 936 C C . PRO A 1 116 ? 3.030 -2.482 -4.607 1.00 96.75 116 PRO A C 1
ATOM 938 O O . PRO A 1 116 ? 2.769 -2.664 -3.425 1.00 96.75 116 PRO A O 1
ATOM 941 N N . LEU A 1 117 ? 3.479 -1.311 -5.059 1.00 95.44 117 LEU A N 1
ATOM 942 C CA . LEU A 1 117 ? 3.923 -0.217 -4.186 1.00 95.44 117 LEU A CA 1
ATOM 943 C C . LEU A 1 117 ? 2.748 0.573 -3.586 1.00 95.44 117 LEU A C 1
ATOM 945 O O . LEU A 1 117 ? 2.510 1.720 -3.961 1.00 95.44 117 LEU A O 1
ATOM 949 N N . TRP A 1 118 ? 2.002 -0.050 -2.677 1.00 96.44 118 TRP A N 1
ATOM 950 C CA . TRP A 1 118 ? 0.973 0.589 -1.857 1.00 96.44 118 TRP A CA 1
ATOM 951 C C . TRP A 1 118 ? 0.619 -0.288 -0.654 1.00 96.44 118 TRP A C 1
ATOM 953 O O . TRP A 1 118 ? 0.758 -1.508 -0.708 1.00 96.44 118 TRP A O 1
ATOM 963 N N . ASP A 1 119 ? 0.089 0.316 0.400 1.00 96.00 119 ASP A N 1
ATOM 964 C CA . ASP A 1 119 ? -0.580 -0.381 1.492 1.00 96.00 119 ASP A CA 1
ATOM 965 C C . ASP A 1 119 ? -1.702 0.488 2.091 1.00 96.00 119 ASP A C 1
ATOM 967 O O . ASP A 1 119 ? -1.902 1.646 1.717 1.00 96.00 119 ASP A O 1
ATOM 971 N N . MET A 1 12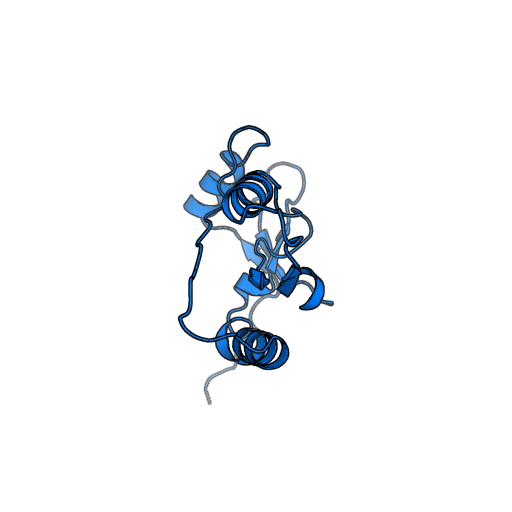0 ? -2.517 -0.120 2.948 1.00 96.56 120 MET A N 1
ATOM 972 C CA . MET A 1 120 ? -3.605 0.502 3.692 1.00 96.56 120 MET A CA 1
ATOM 973 C C . MET A 1 120 ? -3.640 -0.091 5.096 1.00 96.56 120 MET A C 1
ATOM 975 O O . MET A 1 120 ? -3.664 -1.311 5.267 1.00 96.56 120 MET A O 1
ATOM 979 N N . HIS A 1 121 ? -3.700 0.778 6.099 1.00 95.56 121 HIS A N 1
ATOM 980 C CA . HIS A 1 121 ? -3.767 0.389 7.504 1.00 95.56 121 HIS A CA 1
ATOM 981 C C . HIS A 1 121 ? -5.078 0.903 8.090 1.00 95.56 121 HIS A C 1
ATOM 983 O O . HIS A 1 121 ? -5.288 2.112 8.163 1.00 95.56 121 HIS A O 1
ATOM 989 N N . LEU A 1 122 ? -5.963 -0.012 8.484 1.00 96.12 122 LEU A N 1
ATOM 990 C CA . LEU A 1 122 ? -7.124 0.313 9.307 1.00 96.12 122 LEU A CA 1
ATOM 991 C C . LEU A 1 122 ? -6.686 0.262 10.768 1.00 96.12 122 LEU A C 1
ATOM 993 O O . LEU A 1 122 ? -6.306 -0.808 11.243 1.00 96.12 122 LEU A O 1
ATOM 997 N N . VAL A 1 123 ? -6.699 1.410 11.435 1.00 93.31 123 VAL A N 1
ATOM 998 C CA . VAL A 1 123 ? -6.272 1.579 12.832 1.00 93.31 123 VAL A CA 1
ATOM 999 C C . VAL A 1 123 ? -7.456 1.449 13.779 1.00 93.31 123 VAL A C 1
ATOM 1001 O O . VAL A 1 123 ? -8.542 1.939 13.404 1.00 93.31 123 VAL A O 1
#

Secondary structure (DSSP, 8-state):
--------SEEEPPHHHHHHHHH-BTTB----------SSPPPHHHHHHHIIIIITTSGGGGEEEE--STTPPPEEEE-TT--GGGTEEE----TT--HHHHHHHHHHSPPPTTS-S--EEE-